Protein AF-A0A9D3YVU8-F1 (afdb_monomer_lite)

pLDDT: mean 81.97, std 14.04, range [46.72, 94.19]

Organism: Dreissena polymorpha (NCBI:txid45954)

Radius of gyration: 15.66 Å; chains: 1; bounding box: 50×30×42 Å

Foldseek 3Di:
DCPPPVVPLPAPVNLLVLLVVLLVVLVVCVVVVNDPLVVSLVSLVVSLVSLVVCVVVVRDPPVVSVVSNVSSVVSNVVRDDPVPPDD

Structure (mmCIF, N/CA/C/O backbone):
data_AF-A0A9D3YVU8-F1
#
_entry.id   AF-A0A9D3YVU8-F1
#
loop_
_atom_site.group_PDB
_atom_site.id
_atom_site.type_symbol
_atom_site.label_atom_id
_atom_site.label_alt_id
_atom_site.label_comp_id
_atom_site.label_asym_id
_atom_site.label_entity_id
_atom_site.label_seq_id
_atom_site.pdbx_PDB_ins_code
_atom_site.Cartn_x
_atom_site.Cartn_y
_atom_site.Cartn_z
_atom_site.occupancy
_atom_site.B_iso_or_equiv
_atom_site.auth_seq_id
_atom_site.auth_comp_id
_atom_site.auth_asym_id
_atom_site.auth_atom_id
_atom_site.pdbx_PDB_model_num
ATOM 1 N N . MET A 1 1 ? 38.088 -20.036 -1.654 1.00 50.75 1 MET A N 1
ATOM 2 C CA . MET A 1 1 ? 37.511 -18.781 -1.139 1.00 50.75 1 MET A CA 1
ATOM 3 C C . MET A 1 1 ? 36.527 -18.310 -2.184 1.00 50.75 1 MET A C 1
ATOM 5 O O . MET A 1 1 ? 36.980 -18.163 -3.296 1.00 50.75 1 MET A O 1
ATOM 9 N N . ASP A 1 2 ? 35.242 -18.186 -1.846 1.00 56.03 2 ASP A N 1
ATOM 10 C CA . ASP A 1 2 ? 34.233 -17.343 -2.520 1.00 56.03 2 ASP A CA 1
ATOM 11 C C . ASP A 1 2 ? 32.949 -17.460 -1.691 1.00 56.03 2 ASP A C 1
ATOM 13 O O . ASP A 1 2 ? 31.990 -18.159 -2.021 1.00 56.03 2 ASP A O 1
ATOM 17 N N . ARG A 1 3 ? 32.972 -16.868 -0.491 1.00 57.16 3 ARG A N 1
ATOM 18 C CA . ARG A 1 3 ? 31.780 -16.800 0.354 1.00 57.16 3 ARG A CA 1
ATOM 19 C C . ARG A 1 3 ? 30.880 -15.762 -0.302 1.00 57.16 3 ARG A C 1
ATOM 21 O O . ARG A 1 3 ? 31.112 -14.571 -0.131 1.00 57.16 3 ARG A O 1
ATOM 28 N N . LEU A 1 4 ? 29.910 -16.232 -1.085 1.00 53.38 4 LEU A N 1
ATOM 29 C CA . LEU A 1 4 ? 28.824 -15.447 -1.666 1.00 53.38 4 LEU A CA 1
ATOM 30 C C . LEU A 1 4 ? 28.111 -14.659 -0.558 1.00 53.38 4 LEU A C 1
ATOM 32 O O . LEU A 1 4 ? 27.073 -15.070 -0.047 1.00 53.38 4 LEU A O 1
ATOM 36 N N . GLN A 1 5 ? 28.637 -13.488 -0.214 1.00 49.94 5 GLN A N 1
ATOM 37 C CA . GLN A 1 5 ? 27.821 -12.381 0.249 1.00 49.94 5 GLN A CA 1
ATOM 38 C C . GLN A 1 5 ? 27.077 -11.878 -0.988 1.00 49.94 5 GLN A C 1
ATOM 40 O O . GLN A 1 5 ? 27.375 -10.816 -1.521 1.00 49.94 5 GLN A O 1
ATOM 45 N N . ARG A 1 6 ? 26.134 -12.681 -1.507 1.00 51.00 6 ARG A N 1
ATOM 46 C CA . ARG A 1 6 ? 25.088 -12.116 -2.353 1.00 51.00 6 ARG A CA 1
ATOM 47 C C . ARG A 1 6 ? 24.322 -11.211 -1.418 1.00 51.00 6 ARG A C 1
ATOM 49 O O . ARG A 1 6 ? 23.530 -11.684 -0.608 1.00 51.00 6 ARG A O 1
ATOM 56 N N . THR A 1 7 ? 24.652 -9.930 -1.466 1.00 53.28 7 THR A N 1
ATOM 57 C CA . THR A 1 7 ? 23.834 -8.850 -0.945 1.00 53.28 7 THR A CA 1
ATOM 58 C C . THR A 1 7 ? 22.411 -9.180 -1.369 1.00 53.28 7 THR A C 1
ATOM 60 O O . THR A 1 7 ? 22.098 -9.161 -2.558 1.00 53.28 7 THR A O 1
ATOM 63 N N . HIS A 1 8 ? 21.582 -9.619 -0.424 1.00 58.50 8 HIS A N 1
ATOM 64 C CA . HIS A 1 8 ? 20.208 -10.021 -0.695 1.00 58.50 8 HIS A CA 1
ATOM 65 C C . HIS A 1 8 ? 19.403 -8.725 -0.831 1.00 58.50 8 HIS A C 1
ATOM 67 O O . HIS A 1 8 ? 18.608 -8.377 0.040 1.00 58.50 8 HIS A O 1
ATOM 73 N N . LEU A 1 9 ? 19.700 -7.936 -1.872 1.00 54.06 9 LEU A N 1
ATOM 74 C CA . LEU A 1 9 ? 18.838 -6.830 -2.250 1.00 54.06 9 LEU A CA 1
ATOM 75 C C . LEU A 1 9 ? 17.488 -7.456 -2.619 1.00 54.06 9 LEU A C 1
ATOM 77 O O . LEU A 1 9 ? 17.460 -8.372 -3.445 1.00 54.06 9 LEU A O 1
ATOM 81 N N . PRO A 1 10 ? 16.384 -7.043 -1.975 1.00 65.75 10 PRO A N 1
ATOM 82 C CA . PRO A 1 10 ? 15.073 -7.561 -2.322 1.00 65.75 10 PRO A CA 1
ATOM 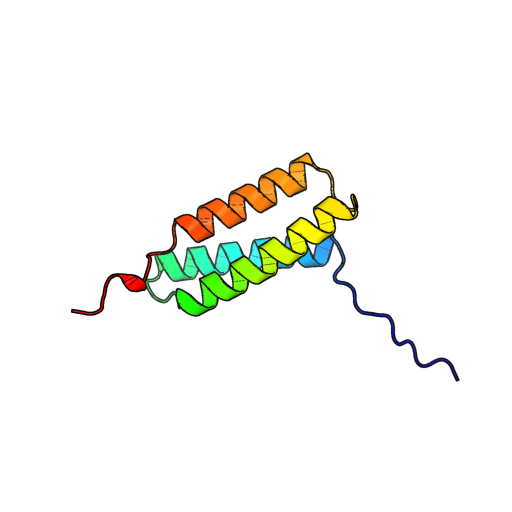83 C C . PRO A 1 10 ? 14.782 -7.199 -3.782 1.00 65.75 10 PRO A C 1
ATOM 85 O O . PRO A 1 10 ? 14.892 -6.035 -4.163 1.00 65.75 10 PRO A O 1
ATOM 88 N N . THR A 1 11 ? 14.456 -8.195 -4.606 1.00 81.06 11 THR A N 1
ATOM 89 C CA . THR A 1 11 ? 14.054 -7.958 -5.996 1.00 81.06 11 THR A CA 1
ATOM 90 C C . THR A 1 11 ? 12.692 -7.269 -6.038 1.00 81.06 11 THR A C 1
ATOM 92 O O . THR A 1 11 ? 11.907 -7.366 -5.090 1.00 81.06 11 THR A O 1
ATOM 95 N N . ALA A 1 12 ? 12.401 -6.612 -7.161 1.00 82.06 12 ALA A N 1
ATOM 96 C CA . ALA A 1 12 ? 11.095 -6.042 -7.475 1.00 82.06 12 ALA A CA 1
ATOM 97 C C . ALA A 1 12 ? 9.928 -6.971 -7.099 1.00 82.06 12 ALA A C 1
ATOM 99 O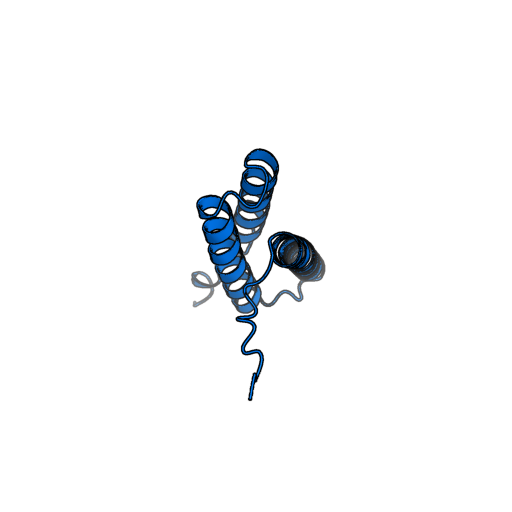 O . ALA A 1 12 ? 9.060 -6.588 -6.315 1.00 82.06 12 ALA A O 1
ATOM 100 N N . ASP A 1 13 ? 9.959 -8.216 -7.581 1.00 82.38 13 ASP A N 1
ATOM 101 C CA . ASP A 1 13 ? 8.910 -9.207 -7.327 1.00 82.38 13 ASP A CA 1
ATOM 102 C C . ASP A 1 13 ? 8.720 -9.494 -5.834 1.00 82.38 13 ASP A C 1
ATOM 104 O O . ASP A 1 13 ? 7.595 -9.497 -5.339 1.00 82.38 13 ASP A O 1
ATOM 108 N N . SER A 1 14 ? 9.814 -9.659 -5.082 1.00 85.38 14 SER A N 1
ATOM 109 C CA . SER A 1 14 ? 9.746 -9.917 -3.638 1.00 85.38 14 SER A CA 1
ATOM 110 C C . SER A 1 14 ? 9.178 -8.734 -2.851 1.00 85.38 14 SER A C 1
ATOM 112 O O . SER A 1 14 ? 8.525 -8.928 -1.823 1.00 85.38 14 SER A O 1
ATOM 114 N N . VAL A 1 15 ? 9.426 -7.499 -3.300 1.00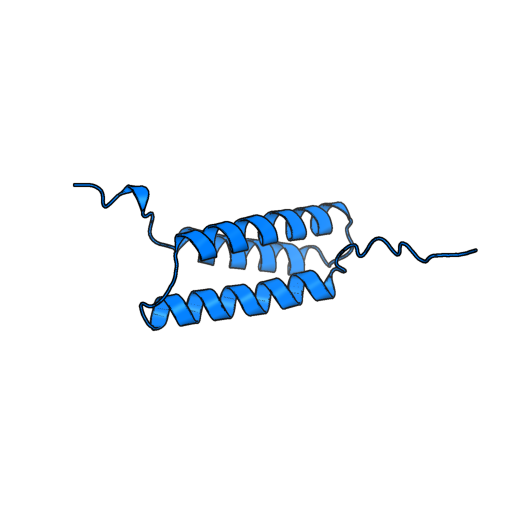 87.75 15 VAL A N 1
ATOM 115 C CA . VAL A 1 15 ? 8.835 -6.306 -2.677 1.00 87.75 15 VAL A CA 1
ATOM 116 C C . VAL A 1 15 ? 7.345 -6.224 -2.995 1.00 87.75 15 VAL A C 1
ATOM 118 O O . VAL A 1 15 ? 6.558 -6.044 -2.069 1.00 87.75 15 VAL A O 1
ATOM 121 N N . LEU A 1 16 ? 6.944 -6.392 -4.259 1.00 89.56 16 LEU A N 1
ATOM 122 C CA . LEU A 1 16 ? 5.535 -6.345 -4.671 1.00 89.56 16 LEU A CA 1
ATOM 123 C C . LEU A 1 16 ? 4.702 -7.448 -4.001 1.00 89.56 16 LEU A C 1
ATOM 125 O O . LEU A 1 16 ? 3.596 -7.187 -3.521 1.00 89.56 16 LEU A O 1
ATOM 129 N N . GLU A 1 17 ? 5.247 -8.661 -3.887 1.00 91.81 17 GLU A N 1
ATOM 130 C CA . GLU A 1 17 ? 4.618 -9.763 -3.155 1.00 91.81 17 GLU A CA 1
ATOM 131 C C . GLU A 1 17 ? 4.415 -9.402 -1.679 1.00 91.81 17 GLU A C 1
ATOM 133 O O . GLU A 1 17 ? 3.306 -9.519 -1.148 1.00 91.81 17 GLU A O 1
ATOM 138 N N . ARG A 1 18 ? 5.462 -8.888 -1.019 1.00 90.56 18 ARG A N 1
ATOM 139 C CA . ARG A 1 18 ? 5.381 -8.478 0.387 1.00 90.56 18 ARG A CA 1
ATOM 140 C C . ARG A 1 18 ? 4.368 -7.359 0.595 1.00 90.56 18 ARG A C 1
ATOM 142 O O . ARG A 1 18 ? 3.634 -7.395 1.577 1.00 90.56 18 ARG A O 1
ATOM 149 N N . VAL A 1 19 ? 4.286 -6.407 -0.334 1.00 91.94 19 VAL A N 1
ATOM 150 C CA . VAL A 1 19 ? 3.247 -5.372 -0.323 1.00 91.94 19 VAL A CA 1
ATOM 151 C C . VAL A 1 19 ? 1.862 -6.004 -0.370 1.00 91.94 19 VAL A C 1
ATOM 153 O O . VAL A 1 19 ? 1.041 -5.716 0.497 1.00 91.94 19 VAL A O 1
ATOM 156 N N . SER A 1 20 ? 1.606 -6.894 -1.330 1.00 92.19 20 SER A N 1
ATOM 157 C CA . SER A 1 20 ? 0.306 -7.559 -1.468 1.00 92.19 20 SER A CA 1
ATOM 158 C C . SER A 1 20 ? -0.110 -8.290 -0.185 1.00 92.19 20 SER A C 1
ATOM 160 O O . SER A 1 20 ? -1.243 -8.139 0.280 1.00 92.19 20 SER A O 1
ATOM 162 N N . ILE A 1 21 ? 0.823 -9.028 0.427 1.00 93.00 21 ILE A N 1
ATOM 163 C CA . ILE A 1 21 ? 0.602 -9.754 1.683 1.00 93.00 21 ILE A CA 1
ATOM 164 C C . ILE A 1 21 ? 0.289 -8.780 2.823 1.00 93.00 21 ILE A C 1
ATOM 166 O O . ILE A 1 21 ? -0.759 -8.904 3.456 1.00 93.00 21 ILE A O 1
ATOM 170 N N . THR A 1 22 ? 1.140 -7.775 3.050 1.00 91.94 22 THR A N 1
ATOM 171 C CA . THR A 1 22 ? 0.956 -6.815 4.146 1.00 91.94 22 THR A CA 1
ATOM 172 C C . THR A 1 22 ? -0.348 -6.038 4.007 1.00 91.94 22 THR A C 1
ATOM 174 O O . THR A 1 22 ? -1.066 -5.894 4.992 1.00 91.94 22 THR A O 1
ATOM 177 N N . LEU A 1 23 ? -0.714 -5.573 2.808 1.00 93.31 23 LEU A N 1
ATOM 178 C CA . LEU A 1 23 ? -1.984 -4.866 2.618 1.00 93.31 23 LEU A CA 1
ATOM 179 C C . LEU A 1 23 ? -3.181 -5.766 2.926 1.00 93.31 23 LEU A C 1
ATOM 181 O O . LEU A 1 23 ? -4.112 -5.330 3.604 1.00 93.31 23 LEU A O 1
ATOM 185 N N . ARG A 1 24 ? -3.143 -7.031 2.493 1.00 94.19 24 ARG A N 1
ATOM 186 C CA . ARG A 1 24 ? -4.198 -8.003 2.793 1.00 94.19 24 ARG A CA 1
ATOM 187 C C . ARG A 1 24 ? -4.293 -8.292 4.290 1.00 94.19 24 ARG A C 1
ATOM 189 O O . ARG A 1 24 ? -5.397 -8.402 4.817 1.00 94.19 24 ARG A O 1
ATOM 196 N N . ASP A 1 25 ? -3.168 -8.419 4.980 1.00 92.25 25 ASP A N 1
ATOM 197 C CA . ASP A 1 25 ? -3.135 -8.682 6.421 1.00 92.25 25 ASP A CA 1
ATOM 198 C C . ASP A 1 25 ? -3.630 -7.484 7.227 1.00 92.25 25 ASP A C 1
ATOM 200 O O . ASP A 1 25 ? -4.434 -7.652 8.141 1.00 92.25 25 ASP A O 1
ATOM 204 N N . VAL A 1 26 ? -3.251 -6.269 6.829 1.00 91.50 26 VAL A N 1
ATOM 205 C CA . VAL A 1 26 ? -3.754 -5.031 7.431 1.00 91.50 26 VAL A CA 1
ATOM 206 C C . VAL A 1 26 ? -5.258 -4.881 7.207 1.00 91.50 26 VAL A C 1
ATOM 208 O O . VAL A 1 26 ? -5.991 -4.586 8.150 1.00 91.50 26 VAL A O 1
ATOM 211 N N . GLN A 1 27 ? -5.747 -5.129 5.988 1.00 91.62 27 GLN A N 1
ATOM 212 C CA . GLN A 1 27 ? -7.181 -5.101 5.685 1.00 91.62 27 GLN A CA 1
ATOM 213 C C . GLN A 1 27 ? -7.955 -6.142 6.501 1.00 91.62 27 GLN A C 1
ATOM 215 O O . GLN A 1 27 ? -8.977 -5.806 7.098 1.00 91.62 27 GLN A O 1
ATOM 220 N N . ARG A 1 28 ? -7.447 -7.379 6.588 1.00 92.12 28 ARG A N 1
ATOM 221 C CA . ARG A 1 28 ? -8.049 -8.441 7.407 1.00 92.12 28 ARG A CA 1
ATOM 222 C C . ARG A 1 28 ? -8.043 -8.087 8.891 1.00 92.12 28 ARG A C 1
ATOM 224 O O . ARG A 1 28 ? -9.071 -8.211 9.548 1.00 92.12 28 ARG A O 1
ATOM 231 N N . GLY A 1 29 ? -6.923 -7.598 9.418 1.00 89.88 29 GLY A N 1
ATOM 232 C CA . GLY A 1 29 ? -6.823 -7.143 10.804 1.00 89.88 29 GLY A CA 1
ATOM 233 C C . GLY A 1 29 ? -7.812 -6.017 11.105 1.00 89.88 29 GLY A C 1
ATOM 234 O O . GLY A 1 29 ? -8.468 -6.044 12.145 1.00 89.88 29 GLY A O 1
ATOM 235 N N . LYS A 1 30 ? -7.964 -5.062 10.177 1.00 88.56 30 LYS A N 1
ATOM 236 C CA . LYS A 1 30 ? -8.913 -3.946 10.288 1.00 88.56 30 LYS A CA 1
ATOM 237 C C . LYS A 1 30 ? -10.362 -4.433 10.309 1.00 88.56 30 LYS A C 1
ATOM 239 O O . LYS A 1 30 ? -11.133 -3.972 11.142 1.00 88.56 30 LYS A O 1
ATOM 244 N N . GLN A 1 31 ? -10.722 -5.370 9.432 1.00 89.75 31 GLN A N 1
ATOM 245 C CA . GLN A 1 31 ? -12.063 -5.972 9.390 1.00 89.75 31 GLN A CA 1
ATOM 246 C C . GLN A 1 31 ? -12.381 -6.778 10.655 1.00 89.75 31 GLN A C 1
ATOM 248 O O . GLN A 1 31 ? -13.506 -6.733 11.141 1.00 89.75 31 GLN A O 1
ATOM 253 N N . ASN A 1 32 ? -11.384 -7.471 11.208 1.00 89.44 32 ASN A N 1
ATOM 254 C CA . ASN A 1 32 ? -11.542 -8.313 12.393 1.00 89.44 32 ASN A CA 1
ATOM 255 C C . ASN A 1 32 ? -11.418 -7.542 13.720 1.00 89.44 32 ASN A C 1
ATOM 257 O O . ASN A 1 32 ? -11.577 -8.142 14.779 1.00 89.44 32 ASN A O 1
ATOM 261 N N . GLY A 1 33 ? -11.074 -6.249 13.689 1.00 85.94 33 GLY A N 1
ATOM 262 C CA . GLY A 1 33 ? -10.829 -5.446 14.894 1.00 85.94 33 GLY A CA 1
ATOM 263 C C . GLY A 1 33 ? -9.590 -5.862 15.703 1.00 85.94 33 GLY A C 1
ATOM 264 O O . GLY A 1 33 ? -9.436 -5.422 16.836 1.00 85.94 33 GLY A O 1
ATOM 265 N N . ASN A 1 34 ? -8.705 -6.690 15.136 1.00 87.38 34 ASN A N 1
ATOM 266 C CA . ASN A 1 34 ? -7.500 -7.224 15.789 1.00 87.38 34 ASN A CA 1
ATOM 267 C C . ASN A 1 34 ? -6.210 -6.708 15.125 1.00 87.38 34 ASN A C 1
ATOM 269 O O . ASN A 1 34 ? -5.209 -7.416 15.018 1.00 87.38 34 ASN A O 1
ATOM 273 N N . LEU A 1 35 ? -6.257 -5.493 14.579 1.00 89.75 35 LEU A N 1
ATOM 274 C CA . LEU A 1 35 ? -5.105 -4.873 13.938 1.00 89.75 35 LEU A CA 1
ATOM 275 C C . LEU A 1 35 ? -4.229 -4.174 14.976 1.00 89.75 35 LEU A C 1
ATOM 277 O O . LEU A 1 35 ? -4.661 -3.198 15.588 1.00 89.75 35 LEU A O 1
ATOM 281 N N . ASP A 1 36 ? -2.967 -4.585 15.082 1.00 89.50 36 ASP A N 1
ATOM 282 C CA . ASP A 1 36 ? -1.947 -3.734 15.691 1.00 89.50 36 ASP A CA 1
ATOM 283 C C . ASP A 1 36 ? -1.616 -2.591 14.724 1.00 89.50 36 ASP A C 1
ATOM 285 O O . ASP A 1 36 ? -0.844 -2.729 13.771 1.00 89.50 36 ASP A O 1
ATOM 289 N N . VAL A 1 37 ? -2.253 -1.449 14.964 1.00 87.00 37 VAL A N 1
ATOM 290 C CA . VAL A 1 37 ? -2.131 -0.249 14.136 1.00 87.00 37 VAL A CA 1
ATOM 291 C C . VAL A 1 37 ? -0.699 0.290 14.128 1.00 87.00 37 VAL A C 1
ATOM 293 O O . VAL A 1 37 ? -0.239 0.770 13.092 1.00 87.00 37 VAL A O 1
ATOM 296 N N . SER A 1 38 ? 0.024 0.192 15.248 1.00 86.75 38 SER A N 1
ATOM 297 C CA . SER A 1 38 ? 1.407 0.669 15.344 1.00 86.75 38 SER A CA 1
ATOM 298 C C . SER A 1 38 ? 2.323 -0.189 14.473 1.00 86.75 38 SER A C 1
ATOM 300 O O . SER A 1 38 ? 3.017 0.330 13.594 1.00 86.75 38 SER A O 1
ATOM 302 N N . ALA A 1 39 ? 2.233 -1.513 14.630 1.00 89.31 39 ALA A N 1
ATOM 303 C CA . ALA A 1 39 ? 2.992 -2.456 13.816 1.00 89.31 39 ALA A CA 1
ATOM 304 C C . ALA A 1 39 ? 2.654 -2.322 12.322 1.00 89.31 39 ALA A C 1
ATOM 306 O O . ALA A 1 39 ? 3.558 -2.278 11.485 1.00 89.31 39 ALA A O 1
ATOM 307 N N . ALA A 1 40 ? 1.368 -2.185 11.983 1.00 90.00 40 ALA A N 1
ATOM 308 C CA . ALA A 1 40 ? 0.911 -1.991 10.609 1.00 90.00 40 ALA A CA 1
ATOM 309 C C . ALA A 1 40 ? 1.498 -0.722 9.971 1.00 90.00 40 ALA A C 1
ATOM 311 O O . ALA A 1 40 ? 1.971 -0.768 8.834 1.00 90.00 40 ALA A O 1
ATOM 312 N N . ARG A 1 41 ? 1.537 0.404 10.699 1.00 87.88 41 ARG A N 1
ATOM 313 C CA . ARG A 1 41 ? 2.155 1.653 10.216 1.00 87.88 41 ARG A CA 1
ATOM 314 C C . ARG A 1 41 ? 3.650 1.484 9.963 1.00 87.88 41 ARG A C 1
ATOM 316 O O . ARG A 1 41 ? 4.127 1.904 8.910 1.00 87.88 41 ARG A O 1
ATOM 323 N N . THR A 1 42 ? 4.380 0.852 10.882 1.00 90.56 42 THR A N 1
ATOM 324 C CA . THR A 1 42 ? 5.820 0.595 10.716 1.00 90.56 42 THR A CA 1
ATOM 325 C C . THR A 1 42 ? 6.098 -0.295 9.505 1.00 90.56 42 THR A C 1
ATOM 327 O O . THR A 1 42 ? 6.992 0.006 8.711 1.00 90.56 42 THR A O 1
ATOM 330 N N . GLN A 1 43 ? 5.316 -1.363 9.321 1.00 91.25 43 GLN A N 1
ATOM 331 C CA . GLN A 1 43 ? 5.447 -2.256 8.169 1.00 91.25 43 GLN A CA 1
ATOM 332 C C . GLN A 1 43 ? 5.166 -1.521 6.855 1.00 91.25 43 GLN A C 1
ATOM 334 O O . GLN A 1 43 ? 5.970 -1.598 5.927 1.00 91.25 43 GLN A O 1
ATOM 339 N N . ILE A 1 44 ? 4.080 -0.747 6.790 1.00 91.44 44 ILE A N 1
ATOM 340 C CA . ILE A 1 44 ? 3.737 0.053 5.610 1.00 91.44 44 ILE A CA 1
ATOM 341 C C . ILE A 1 44 ? 4.826 1.091 5.296 1.00 91.44 44 ILE A C 1
ATOM 343 O O . ILE A 1 44 ? 5.209 1.233 4.136 1.00 91.44 44 ILE A O 1
ATOM 347 N N . ALA A 1 45 ? 5.377 1.777 6.300 1.00 90.31 45 ALA A N 1
ATOM 348 C CA . ALA A 1 45 ? 6.469 2.729 6.097 1.00 90.31 45 ALA A CA 1
ATOM 349 C C . ALA A 1 45 ? 7.713 2.055 5.494 1.00 90.31 45 ALA A C 1
ATOM 351 O O . ALA A 1 45 ? 8.296 2.572 4.544 1.00 90.31 45 ALA A O 1
ATOM 352 N N . SER A 1 46 ? 8.080 0.868 5.987 1.00 91.06 46 SER A N 1
ATOM 353 C CA . SER A 1 46 ? 9.195 0.095 5.428 1.00 91.06 46 SER A CA 1
ATOM 354 C C . SER A 1 46 ? 8.948 -0.316 3.972 1.00 91.06 46 SER A C 1
ATOM 356 O O . SER A 1 46 ? 9.864 -0.247 3.149 1.00 91.06 46 SER A O 1
ATOM 358 N N . LEU A 1 47 ? 7.715 -0.702 3.632 1.00 91.56 47 LEU A N 1
ATOM 359 C CA . LEU A 1 47 ? 7.339 -1.036 2.259 1.00 91.56 47 LEU A CA 1
ATOM 360 C C . LEU A 1 47 ? 7.402 0.173 1.328 1.00 91.56 47 LEU A C 1
ATOM 362 O O . LEU A 1 47 ? 7.925 0.041 0.226 1.00 91.56 47 LEU A O 1
ATOM 366 N N . LEU A 1 48 ? 6.938 1.345 1.773 1.00 91.31 48 LEU A N 1
ATOM 367 C CA . LEU A 1 48 ? 7.034 2.583 0.997 1.00 91.31 48 LEU A CA 1
ATOM 368 C C . LEU A 1 48 ? 8.489 2.928 0.669 1.00 91.31 48 LEU A C 1
ATOM 370 O O . LEU A 1 48 ? 8.784 3.214 -0.485 1.00 91.31 48 LEU A O 1
ATOM 374 N N . THR A 1 49 ? 9.408 2.812 1.630 1.00 91.12 49 THR A N 1
ATOM 375 C CA . THR A 1 49 ? 10.841 3.034 1.379 1.00 91.12 49 THR A CA 1
ATOM 376 C C . THR A 1 49 ? 11.402 2.063 0.336 1.00 91.12 49 THR A C 1
ATOM 378 O O . THR A 1 49 ? 12.188 2.460 -0.523 1.00 91.12 49 THR A O 1
ATOM 381 N N . ASN A 1 50 ? 10.997 0.788 0.378 1.00 89.81 50 ASN A N 1
ATOM 382 C CA . ASN A 1 50 ? 11.439 -0.204 -0.606 1.00 89.81 50 ASN A CA 1
ATOM 383 C C . ASN A 1 50 ? 10.859 0.076 -2.000 1.00 89.81 50 ASN A C 1
ATOM 385 O O . ASN A 1 50 ? 11.590 -0.008 -2.981 1.00 89.81 50 ASN A O 1
ATOM 389 N N . LEU A 1 51 ? 9.580 0.449 -2.090 1.00 89.94 51 LEU A N 1
ATOM 390 C CA . LEU A 1 51 ? 8.935 0.818 -3.353 1.00 89.94 51 LEU A CA 1
ATOM 391 C C . LEU A 1 51 ? 9.548 2.086 -3.958 1.00 89.94 51 LEU A C 1
ATOM 393 O O . LEU A 1 51 ? 9.817 2.112 -5.151 1.00 89.94 51 LEU A O 1
ATOM 397 N N . GLN A 1 52 ? 9.844 3.098 -3.140 1.00 88.88 52 GLN A N 1
ATOM 398 C CA . GLN A 1 52 ? 10.547 4.307 -3.581 1.00 88.88 52 GLN A CA 1
ATOM 399 C C . GLN A 1 52 ? 11.958 3.994 -4.086 1.00 88.88 52 GLN A C 1
ATOM 401 O O . GLN A 1 52 ? 12.420 4.594 -5.051 1.00 88.88 52 GLN A O 1
ATOM 406 N N . ARG A 1 53 ? 12.667 3.038 -3.472 1.00 86.75 53 ARG A N 1
ATOM 407 C CA . ARG A 1 53 ? 13.966 2.597 -3.997 1.00 86.75 53 ARG A CA 1
ATOM 408 C C . ARG A 1 53 ? 13.816 1.926 -5.364 1.00 86.75 53 ARG A C 1
ATOM 410 O O . ARG A 1 53 ? 14.552 2.274 -6.277 1.00 86.75 53 ARG A O 1
ATOM 417 N N . LEU A 1 54 ? 12.833 1.038 -5.522 1.00 85.94 54 LEU A N 1
ATOM 418 C CA . LEU A 1 54 ? 12.541 0.401 -6.812 1.00 85.94 54 LEU A CA 1
ATOM 419 C C . LEU A 1 54 ? 12.135 1.408 -7.899 1.00 85.94 54 LEU A C 1
ATOM 421 O O . LEU A 1 54 ? 12.450 1.177 -9.064 1.00 85.94 54 LEU A O 1
ATOM 425 N N . GLU A 1 55 ? 11.481 2.510 -7.516 1.00 86.06 55 GLU A N 1
ATOM 426 C CA . GLU A 1 55 ? 11.112 3.617 -8.415 1.00 86.06 55 GLU A CA 1
ATOM 427 C C . GLU A 1 55 ? 12.353 4.289 -8.983 1.00 8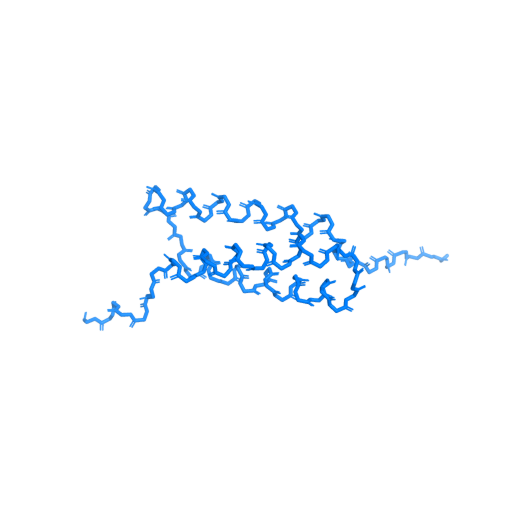6.06 55 GLU A C 1
ATOM 429 O O . GLU A 1 55 ? 12.474 4.463 -10.191 1.00 86.06 55 GLU A O 1
ATOM 434 N N . ASN A 1 56 ? 13.326 4.576 -8.120 1.00 83.75 56 ASN A N 1
ATOM 435 C CA . ASN A 1 56 ? 14.597 5.155 -8.541 1.00 83.75 56 ASN A CA 1
ATOM 436 C C . ASN A 1 56 ? 15.423 4.182 -9.397 1.00 83.75 56 ASN A C 1
ATOM 438 O O . ASN A 1 56 ? 16.078 4.601 -10.353 1.00 83.75 56 ASN A O 1
ATOM 442 N N . ASP A 1 57 ? 15.355 2.885 -9.095 1.00 84.25 57 ASP A N 1
ATOM 443 C CA . ASP A 1 57 ? 16.102 1.854 -9.818 1.00 84.25 57 ASP A CA 1
ATOM 444 C C . ASP A 1 57 ? 15.460 1.481 -11.177 1.00 84.25 57 ASP A C 1
ATOM 446 O O . ASP A 1 57 ? 16.056 0.714 -11.931 1.00 84.25 57 ASP A O 1
ATOM 450 N N . HIS A 1 58 ? 14.268 2.008 -11.513 1.00 76.31 58 HIS A N 1
ATOM 451 C CA . HIS A 1 58 ? 13.508 1.724 -12.750 1.00 76.31 58 HIS A CA 1
ATOM 452 C C . HIS A 1 58 ? 13.360 0.217 -13.063 1.00 76.31 58 HIS A C 1
ATOM 454 O O . HIS A 1 58 ? 13.269 -0.204 -14.216 1.00 76.31 58 HIS A O 1
ATOM 460 N N . THR A 1 59 ? 13.353 -0.622 -12.023 1.00 80.56 59 THR A N 1
ATOM 461 C CA . THR A 1 59 ? 13.305 -2.094 -12.146 1.00 80.56 59 THR A CA 1
ATOM 462 C C . THR A 1 59 ? 11.883 -2.640 -12.283 1.00 80.56 59 THR A C 1
ATOM 464 O O . THR A 1 59 ? 11.697 -3.814 -12.599 1.00 80.56 59 THR A O 1
ATOM 467 N N . VAL A 1 60 ? 10.880 -1.792 -12.050 1.00 82.94 60 VAL A N 1
ATOM 468 C CA . VAL A 1 60 ? 9.446 -2.090 -12.122 1.00 82.94 60 VAL A CA 1
ATOM 469 C C . VAL A 1 60 ? 8.793 -1.075 -13.059 1.00 82.94 60 VAL A C 1
ATOM 471 O O . VAL A 1 60 ? 9.179 0.092 -13.013 1.00 82.94 60 VAL A O 1
ATOM 474 N N . PRO A 1 61 ? 7.792 -1.462 -13.872 1.00 87.12 61 PRO A N 1
ATOM 475 C CA . PRO A 1 61 ? 7.026 -0.504 -14.664 1.00 87.12 61 PRO A CA 1
ATOM 476 C C . PRO A 1 61 ? 6.433 0.616 -13.797 1.00 87.12 61 PRO A C 1
ATOM 478 O O . PRO A 1 61 ? 5.739 0.336 -12.816 1.00 87.12 61 PRO A O 1
ATOM 481 N N . ASP A 1 62 ? 6.664 1.870 -14.192 1.00 86.69 62 ASP A N 1
ATOM 482 C CA . ASP A 1 62 ? 6.218 3.079 -13.483 1.00 86.69 62 ASP A CA 1
ATOM 483 C C . ASP A 1 62 ? 4.729 3.048 -13.111 1.00 86.69 62 ASP A C 1
ATOM 485 O O . ASP A 1 62 ? 4.368 3.372 -11.982 1.00 86.69 62 ASP A O 1
ATOM 489 N N . ASP A 1 63 ? 3.855 2.630 -14.032 1.00 89.38 63 ASP A N 1
ATOM 490 C CA . ASP A 1 63 ? 2.404 2.601 -13.803 1.00 89.38 63 ASP A CA 1
ATOM 491 C C . ASP A 1 63 ? 2.015 1.600 -12.709 1.00 89.38 63 ASP A C 1
ATOM 493 O O . ASP A 1 63 ? 1.226 1.908 -11.810 1.00 89.38 63 ASP A O 1
ATOM 497 N N . LEU A 1 64 ? 2.617 0.405 -12.746 1.00 86.75 64 LEU A N 1
ATOM 498 C CA . LEU A 1 64 ? 2.412 -0.625 -11.730 1.00 86.75 64 LEU A CA 1
ATOM 499 C C . LEU A 1 64 ? 2.938 -0.148 -10.374 1.00 86.75 64 LEU A C 1
ATOM 501 O O . LEU A 1 64 ? 2.285 -0.343 -9.345 1.00 86.75 64 LEU A O 1
ATOM 505 N N . LEU A 1 65 ? 4.103 0.499 -10.366 1.00 89.75 65 LEU A N 1
ATOM 506 C CA . LEU A 1 65 ? 4.746 0.959 -9.148 1.00 89.75 65 LEU A CA 1
ATOM 507 C C . LEU A 1 65 ? 3.985 2.117 -8.498 1.00 89.75 65 LEU A C 1
ATOM 509 O O . LEU A 1 65 ? 3.689 2.050 -7.305 1.00 89.75 65 LEU A O 1
ATOM 513 N N . LYS A 1 66 ? 3.574 3.119 -9.280 1.00 90.56 66 LYS A N 1
ATOM 514 C CA . LYS A 1 66 ? 2.741 4.241 -8.820 1.00 90.56 66 LYS A CA 1
ATOM 515 C C . LYS A 1 66 ? 1.399 3.756 -8.290 1.00 90.56 66 LYS A C 1
ATOM 517 O O . LYS A 1 66 ? 1.008 4.148 -7.191 1.00 90.56 66 LYS A O 1
ATOM 522 N N . SER A 1 67 ? 0.734 2.841 -9.002 1.00 92.12 67 SER A N 1
ATOM 523 C CA . SER A 1 67 ? -0.512 2.215 -8.536 1.00 92.12 67 SER A CA 1
ATOM 524 C C . SER A 1 67 ? -0.314 1.450 -7.220 1.00 92.12 67 SER A C 1
ATOM 526 O O . SER A 1 67 ? -1.174 1.475 -6.333 1.00 92.12 67 SER A O 1
ATOM 528 N N . THR A 1 68 ? 0.829 0.778 -7.066 1.00 91.44 68 THR A N 1
ATOM 529 C CA . THR A 1 68 ? 1.173 0.044 -5.842 1.00 91.44 68 THR A CA 1
ATOM 530 C C . THR A 1 68 ? 1.432 1.001 -4.678 1.00 91.44 68 THR A C 1
ATOM 532 O O . THR A 1 68 ? 0.830 0.843 -3.616 1.00 91.44 68 THR A O 1
ATOM 535 N N . ILE A 1 69 ? 2.259 2.033 -4.874 1.00 91.00 69 ILE A N 1
ATOM 536 C CA . ILE A 1 69 ? 2.536 3.076 -3.874 1.00 91.00 69 ILE A CA 1
ATOM 537 C C . ILE A 1 69 ? 1.234 3.757 -3.442 1.00 91.00 69 ILE A C 1
ATOM 539 O O . ILE A 1 69 ? 0.980 3.887 -2.245 1.00 91.00 69 ILE A O 1
ATOM 543 N N . GLN A 1 70 ? 0.371 4.125 -4.393 1.00 91.44 70 GLN A N 1
ATOM 544 C CA . GLN A 1 70 ? -0.923 4.740 -4.103 1.00 91.44 70 GLN A CA 1
ATOM 545 C C . GLN A 1 70 ? -1.806 3.827 -3.243 1.00 91.44 70 GLN A C 1
ATOM 547 O O . GLN A 1 70 ? -2.381 4.282 -2.256 1.00 91.44 70 GLN A O 1
ATOM 552 N N . SER A 1 71 ? -1.862 2.530 -3.556 1.00 91.81 71 SER A N 1
ATOM 553 C CA . SER A 1 71 ? -2.622 1.550 -2.766 1.00 91.81 71 SER A CA 1
ATOM 554 C C . SER A 1 71 ? -2.106 1.445 -1.327 1.00 91.81 71 SER A C 1
ATOM 556 O O . SER A 1 71 ? -2.891 1.404 -0.379 1.00 91.81 71 SER A O 1
ATOM 558 N N . VAL A 1 72 ? -0.782 1.448 -1.147 1.00 91.19 72 VAL A N 1
ATOM 559 C CA . VAL A 1 72 ? -0.142 1.399 0.174 1.00 91.19 72 VAL A CA 1
ATOM 560 C C . VAL A 1 72 ? -0.432 2.664 0.987 1.00 91.19 72 VAL A C 1
ATOM 562 O O . VAL A 1 72 ? -0.767 2.572 2.171 1.00 91.19 72 VAL A O 1
ATOM 565 N N . VAL A 1 73 ? -0.349 3.839 0.356 1.00 90.12 73 VAL A N 1
ATOM 566 C CA . VAL A 1 73 ? -0.676 5.130 0.982 1.00 90.12 73 VAL A CA 1
ATOM 567 C C . VAL A 1 73 ? -2.143 5.182 1.407 1.00 90.12 73 VAL A C 1
ATOM 569 O O . VAL A 1 73 ? -2.422 5.536 2.549 1.00 90.12 73 VAL A O 1
ATOM 572 N N . LEU A 1 74 ? -3.073 4.742 0.554 1.00 90.81 74 LEU A N 1
ATOM 573 C CA . LEU A 1 74 ? -4.498 4.681 0.897 1.00 90.81 74 LEU A CA 1
ATOM 574 C C . LEU A 1 74 ? -4.756 3.805 2.129 1.00 90.81 74 LEU A C 1
ATOM 576 O O . LEU A 1 74 ? -5.532 4.184 3.006 1.00 90.81 74 LEU A O 1
ATOM 580 N N . VAL A 1 75 ? -4.090 2.650 2.236 1.00 89.44 75 VAL A N 1
ATOM 581 C CA . VAL A 1 75 ? -4.222 1.793 3.423 1.00 89.44 75 VAL A CA 1
ATOM 582 C C . VAL A 1 75 ? -3.658 2.484 4.659 1.00 89.44 75 VAL A C 1
ATOM 584 O O . VAL A 1 75 ? -4.359 2.510 5.671 1.00 89.44 75 VAL A O 1
ATOM 587 N N . ARG A 1 76 ? -2.459 3.080 4.574 1.00 87.12 76 ARG A N 1
ATOM 588 C CA . ARG A 1 76 ? -1.832 3.844 5.668 1.00 87.12 76 ARG A CA 1
ATOM 589 C C . ARG A 1 76 ? -2.754 4.936 6.199 1.00 87.12 76 ARG A C 1
ATOM 591 O O . ARG A 1 76 ? -2.931 5.033 7.408 1.00 87.12 76 ARG A O 1
ATOM 598 N N . ASP A 1 77 ? -3.323 5.735 5.304 1.00 86.56 77 ASP A N 1
ATOM 599 C CA . ASP A 1 77 ? -4.168 6.878 5.660 1.00 86.56 77 ASP A CA 1
ATOM 600 C C . ASP A 1 77 ? -5.531 6.424 6.204 1.00 86.56 77 ASP A C 1
ATOM 602 O O . ASP A 1 77 ? -6.186 7.142 6.951 1.00 86.56 77 ASP A O 1
ATOM 606 N N . SER A 1 78 ? -5.938 5.191 5.892 1.00 87.44 78 SER A N 1
ATOM 607 C CA . SER A 1 78 ? -7.128 4.563 6.465 1.00 87.44 78 SER A CA 1
ATOM 608 C C . SER A 1 78 ? -6.908 3.959 7.861 1.00 87.44 78 SER A C 1
ATOM 610 O O . SER A 1 78 ? -7.872 3.447 8.448 1.00 87.44 78 SER A O 1
ATOM 612 N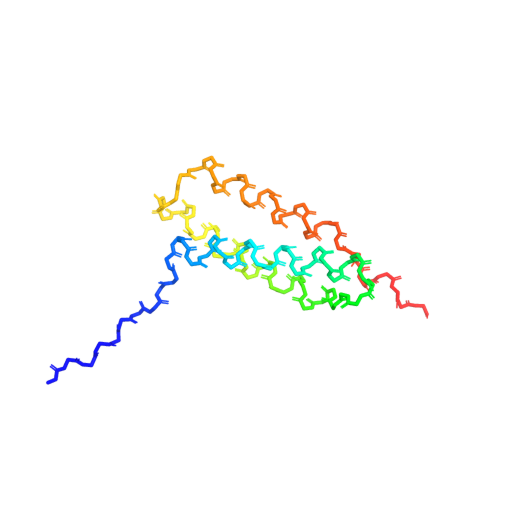 N . LEU A 1 79 ? -5.665 3.932 8.364 1.00 87.06 79 LEU A N 1
ATOM 613 C CA . LEU A 1 79 ? -5.353 3.470 9.715 1.00 87.06 79 LEU A CA 1
ATOM 614 C C . LEU A 1 79 ? -5.674 4.576 10.727 1.00 87.06 79 LEU A C 1
ATOM 616 O O . LEU A 1 79 ? -5.266 5.718 10.518 1.00 87.06 79 LEU A O 1
ATOM 620 N N . PRO A 1 80 ? -6.380 4.263 11.827 1.00 74.38 80 PRO A N 1
ATOM 621 C CA . PRO A 1 80 ? -6.735 5.264 12.822 1.00 74.38 80 PRO A CA 1
ATOM 622 C C . PRO A 1 80 ? -5.479 5.824 13.495 1.00 74.38 80 PRO A C 1
ATOM 624 O O . PRO A 1 80 ? -4.544 5.091 13.823 1.00 74.38 80 PRO A O 1
ATOM 627 N N . ASP A 1 81 ? -5.452 7.134 13.717 1.00 64.25 81 ASP A N 1
ATOM 628 C CA . ASP A 1 81 ? -4.329 7.772 14.387 1.00 64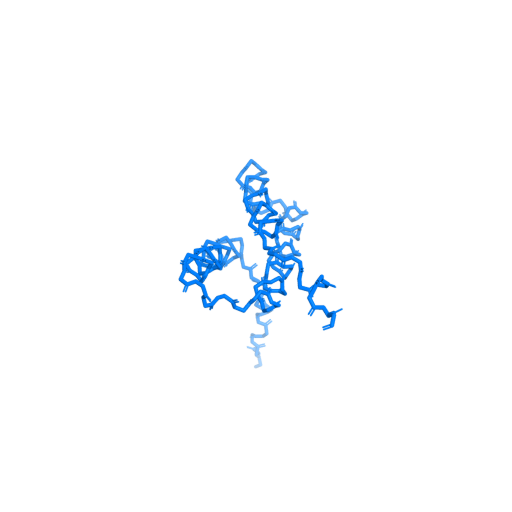.25 81 ASP A CA 1
ATOM 629 C C . ASP A 1 81 ? -4.446 7.576 15.910 1.00 64.25 81 ASP A C 1
ATOM 631 O O . ASP A 1 81 ? -5.280 8.181 16.582 1.00 64.25 81 ASP A O 1
ATOM 635 N N . LEU A 1 82 ? -3.615 6.691 16.472 1.00 56.72 82 LEU A N 1
ATOM 636 C CA . LEU A 1 82 ? -3.599 6.410 17.916 1.00 56.72 82 LEU A CA 1
ATOM 637 C C . LEU A 1 82 ? -3.063 7.576 18.765 1.00 56.72 82 LEU A C 1
ATOM 639 O O . LEU A 1 82 ? -3.101 7.497 19.992 1.00 56.72 82 LEU A O 1
ATOM 643 N N . THR A 1 83 ? -2.618 8.680 18.155 1.00 60.09 83 THR A N 1
ATOM 644 C CA . THR A 1 83 ? -2.227 9.889 18.898 1.00 60.09 83 THR A CA 1
ATOM 645 C C . THR A 1 83 ? -3.440 10.559 19.564 1.00 60.09 83 THR A C 1
ATOM 647 O O . THR A 1 83 ? -3.263 11.414 20.425 1.00 60.09 83 THR A O 1
ATOM 650 N N . GLN A 1 84 ? -4.674 10.155 19.226 1.00 52.00 84 GLN A N 1
ATOM 651 C CA . GLN A 1 84 ? -5.906 10.798 19.703 1.00 52.00 84 GLN A CA 1
ATOM 652 C C . GLN A 1 84 ? -6.644 10.089 20.857 1.00 52.00 84 GLN A C 1
ATOM 654 O O . GLN A 1 84 ? -7.676 10.585 21.296 1.00 52.00 84 GLN A O 1
ATOM 659 N N . HIS A 1 85 ? -6.119 8.993 21.420 1.00 46.72 85 HIS A N 1
ATOM 660 C CA . HIS A 1 85 ? -6.716 8.333 22.598 1.00 46.72 85 HIS A CA 1
ATOM 661 C C . HIS A 1 85 ? -5.772 8.297 23.806 1.00 46.72 85 HIS A C 1
ATOM 663 O O . HIS A 1 85 ? -5.487 7.251 24.384 1.00 46.72 85 HIS A O 1
ATOM 669 N N . ARG A 1 86 ? -5.297 9.473 24.215 1.00 50.75 86 ARG A N 1
ATOM 670 C CA . ARG A 1 86 ? -4.866 9.703 25.597 1.00 50.75 86 ARG A CA 1
ATOM 671 C C . ARG A 1 86 ? -5.709 10.839 26.173 1.00 50.75 86 ARG A C 1
ATOM 673 O O . ARG A 1 86 ? -5.376 12.001 25.970 1.00 50.75 86 ARG A O 1
ATOM 680 N N . ILE A 1 87 ? -6.805 10.476 26.839 1.00 49.44 87 ILE A N 1
ATOM 681 C CA . ILE A 1 87 ? -7.534 11.317 27.800 1.00 49.44 87 ILE A CA 1
ATOM 682 C C . ILE A 1 87 ? -7.482 10.578 29.131 1.00 49.44 87 ILE A C 1
ATOM 684 O O . ILE A 1 87 ? -7.722 9.349 29.098 1.00 49.44 87 ILE A O 1
#

Secondary structure (DSSP, 8-state):
--------PPPHHHHHHHHHHHHHHHHHHHHHT---HHHHHHHHHHHHHHHHHHHHTT-S-HHHHHHHHHHHHHHHHTS--GGG---

Sequence (87 aa):
MDRLQRTHLPTADSVLERVSITLRDVQRGKQNGNLDVSAARTQIASLLTNLQRLENDHTVPDDLLKSTIQSVVLVRDSLPDLTQHRI